Protein AF-A0A6S7HJP9-F1 (afdb_monomer_lite)

Foldseek 3Di:
DDDDPPDDDWDKDWDPDFPDDDPFWTWIKIATPDPVGHDAIKIKIFTDPVNCVVCVVVVHDPVVVLVVVQVVLVVVQVVQVVVVVVCVVVVVPVVPDTDHGFHKDWDADPVPRGIIIMTGDDDDDD

Sequence (126 aa):
MTWSVPPVKAEFVVSKEPFGEGGFRRAYRATSSTDDFKGQEWVVKKYLPTTLACLQETGQSAEDHSKKIVQTHMLAGNFAEQLQSSIATKCLSEFGATFSYNKVYMGRIESSSEYVTIAEFIEGKF

InterPro domains:
  IPR004166 Alpha-type protein kinase, alpha-kinase domain [PF02816] (20-126)
  IPR011009 Protein kinase-like domain superfamily [SSF56112] (3-126)

Organism: Paramuricea clavata (NCBI:txid317549)

Radius of gyration: 16.79 Å; chains: 1; bounding box: 38×32×48 Å

Secondary structure (DSSP, 8-state):
----SSPPP--EEE-SS-SEE-SSEEEEEEEE-STTTTTS-EEEEEE-HHHHHHHHHTT--HHHHHHHHHHHHHHHHHHHHHHHHHHHHHT-GGG-SPP----EEEEE-TTT--EEEEEE---S--

pLDDT: mean 95.11, std 3.42, range [78.25, 98.38]

Structure (mmCIF, N/CA/C/O backbone):
data_AF-A0A6S7HJP9-F1
#
_entry.id   AF-A0A6S7HJP9-F1
#
loop_
_atom_site.group_PDB
_atom_site.id
_atom_site.type_symbol
_atom_site.label_atom_id
_atom_site.label_alt_id
_atom_site.label_comp_id
_atom_site.label_asym_id
_atom_site.label_entity_id
_atom_site.label_seq_id
_atom_site.pdbx_PDB_ins_code
_atom_site.Cartn_x
_atom_site.Cartn_y
_atom_site.Cartn_z
_atom_site.occupancy
_atom_site.B_iso_or_equiv
_atom_site.auth_seq_id
_atom_site.auth_comp_id
_atom_site.auth_asym_id
_atom_site.auth_atom_id
_atom_site.pdbx_PDB_model_num
ATOM 1 N N . MET A 1 1 ? 4.706 -10.592 13.265 1.00 78.25 1 MET A N 1
ATOM 2 C CA . MET A 1 1 ? 4.447 -10.455 11.816 1.00 78.25 1 MET A CA 1
ATOM 3 C C . MET A 1 1 ? 5.355 -11.416 11.079 1.00 78.25 1 MET A C 1
ATOM 5 O O . MET A 1 1 ? 6.529 -11.492 11.420 1.00 78.25 1 MET A O 1
ATOM 9 N N . THR A 1 2 ? 4.814 -12.148 10.115 1.00 87.06 2 THR A N 1
ATOM 10 C CA . THR A 1 2 ? 5.558 -13.056 9.239 1.00 87.06 2 THR A CA 1
ATOM 11 C C . THR A 1 2 ? 5.151 -12.772 7.798 1.00 87.06 2 THR A C 1
ATOM 13 O O . THR A 1 2 ? 3.986 -12.486 7.523 1.00 87.06 2 THR A O 1
ATOM 16 N N . TRP A 1 3 ? 6.117 -12.794 6.883 1.00 91.31 3 TRP A N 1
ATOM 17 C CA . TRP A 1 3 ? 5.853 -12.636 5.453 1.00 91.31 3 TRP A CA 1
ATOM 18 C C . TRP A 1 3 ? 5.278 -13.932 4.874 1.00 91.31 3 TRP A C 1
ATOM 20 O O . TRP A 1 3 ? 5.652 -15.019 5.312 1.00 91.31 3 TRP A O 1
ATOM 30 N N . SER A 1 4 ? 4.389 -13.823 3.883 1.00 87.62 4 SER A N 1
ATOM 31 C CA . SER A 1 4 ? 3.867 -14.982 3.153 1.00 87.62 4 SER A CA 1
ATOM 32 C C . SER A 1 4 ? 4.988 -15.678 2.381 1.00 87.62 4 SER A C 1
ATOM 34 O O . SER A 1 4 ? 5.681 -15.035 1.587 1.00 87.62 4 SER A O 1
ATOM 36 N N . VAL A 1 5 ? 5.144 -16.985 2.586 1.00 87.62 5 VAL A N 1
ATOM 37 C CA . VAL A 1 5 ? 6.094 -17.830 1.853 1.00 87.62 5 VAL A CA 1
ATOM 38 C C . VAL A 1 5 ? 5.366 -19.121 1.453 1.00 87.62 5 VAL A C 1
ATOM 40 O O . VAL A 1 5 ? 4.965 -19.858 2.355 1.00 87.62 5 VAL A O 1
ATOM 43 N N . PRO A 1 6 ? 5.185 -19.418 0.148 1.00 86.50 6 PRO A N 1
ATOM 44 C CA . PRO A 1 6 ? 5.555 -18.615 -1.030 1.00 86.50 6 PRO A CA 1
ATOM 45 C C . PRO A 1 6 ? 4.654 -17.372 -1.235 1.00 86.50 6 PRO A C 1
ATOM 47 O O . PRO A 1 6 ? 3.610 -17.261 -0.590 1.00 86.50 6 PRO A O 1
ATOM 50 N N . PRO A 1 7 ? 5.034 -16.419 -2.115 1.00 88.81 7 PRO A N 1
ATOM 51 C CA . PRO A 1 7 ? 4.153 -15.313 -2.491 1.00 88.81 7 PRO A CA 1
ATOM 52 C C . PRO A 1 7 ? 2.886 -15.819 -3.195 1.00 88.81 7 PRO A C 1
ATOM 54 O O . PRO A 1 7 ? 2.931 -16.774 -3.972 1.00 88.81 7 PRO A O 1
ATOM 57 N N . VAL A 1 8 ? 1.763 -15.143 -2.950 1.00 92.62 8 VAL A N 1
ATOM 58 C CA . VAL A 1 8 ? 0.471 -15.435 -3.586 1.00 92.62 8 VAL A CA 1
ATOM 59 C C . VAL A 1 8 ? 0.361 -14.646 -4.888 1.00 92.62 8 VAL A C 1
ATOM 61 O O . VAL A 1 8 ? 0.603 -13.437 -4.905 1.00 92.62 8 VAL A O 1
ATOM 64 N N . LYS A 1 9 ? 0.000 -15.320 -5.985 1.00 94.50 9 LYS A N 1
ATOM 65 C CA . LYS A 1 9 ? -0.310 -14.645 -7.251 1.00 94.50 9 LYS A CA 1
ATOM 66 C C . LYS A 1 9 ? -1.717 -14.055 -7.189 1.00 94.50 9 LYS A C 1
ATOM 68 O O . LYS A 1 9 ? -2.648 -14.733 -6.768 1.00 94.50 9 LYS A O 1
ATOM 73 N N . ALA A 1 10 ? -1.854 -12.813 -7.638 1.00 95.38 10 ALA A N 1
ATOM 74 C CA . ALA A 1 10 ? -3.131 -12.127 -7.754 1.00 95.38 10 ALA A CA 1
ATOM 75 C C . ALA A 1 10 ? -3.128 -11.227 -8.991 1.00 95.38 10 ALA A C 1
ATOM 77 O O . ALA A 1 10 ? -2.118 -10.601 -9.320 1.00 95.38 10 ALA A O 1
ATOM 78 N N . GLU A 1 11 ? -4.269 -11.163 -9.664 1.00 96.69 11 GLU A N 1
ATOM 79 C CA . GLU A 1 11 ? -4.472 -10.366 -10.867 1.00 96.69 11 GLU A CA 1
ATOM 80 C C . GLU A 1 11 ? -5.200 -9.071 -10.523 1.00 96.69 11 GLU A C 1
ATOM 82 O O . GLU A 1 11 ? -6.249 -9.085 -9.878 1.00 96.69 11 GLU A O 1
ATOM 87 N N . PHE A 1 12 ? -4.656 -7.943 -10.977 1.00 97.25 12 PHE A N 1
ATOM 88 C CA . PHE A 1 12 ? -5.258 -6.627 -10.795 1.00 97.25 12 PHE A CA 1
ATOM 89 C C . PHE A 1 12 ? -5.391 -5.914 -12.134 1.00 97.25 12 PHE A C 1
ATOM 91 O O . PHE A 1 12 ? -4.434 -5.831 -12.906 1.00 97.25 12 PHE A O 1
ATOM 98 N N . VAL A 1 13 ? -6.557 -5.320 -12.367 1.00 97.62 13 VAL A N 1
ATOM 99 C CA . VAL A 1 13 ? -6.765 -4.345 -13.436 1.00 97.62 13 VAL A CA 1
ATOM 100 C C . VAL A 1 13 ? -6.510 -2.968 -12.841 1.00 97.62 13 VAL A C 1
ATOM 102 O O . VAL A 1 13 ? -7.306 -2.469 -12.049 1.00 97.62 13 VAL A O 1
ATOM 105 N N . VAL A 1 14 ? -5.373 -2.368 -13.190 1.00 97.69 14 VAL A N 1
ATOM 106 C CA . VAL A 1 14 ? -4.931 -1.072 -12.655 1.00 97.69 14 VAL A CA 1
ATOM 107 C C . VAL A 1 14 ? -5.261 0.040 -13.648 1.00 97.69 14 VAL A C 1
ATOM 109 O O . VAL A 1 14 ? -4.993 -0.089 -14.843 1.00 97.69 14 VAL A O 1
ATOM 112 N N . SER A 1 15 ? -5.824 1.144 -13.155 1.00 97.75 15 SER A N 1
ATOM 113 C CA . SER A 1 15 ? -6.072 2.354 -13.945 1.00 97.75 15 SER A CA 1
ATOM 114 C C . SER A 1 15 ? -4.783 2.866 -14.591 1.00 97.75 15 SER A C 1
ATOM 116 O O . SER A 1 15 ? -3.710 2.815 -13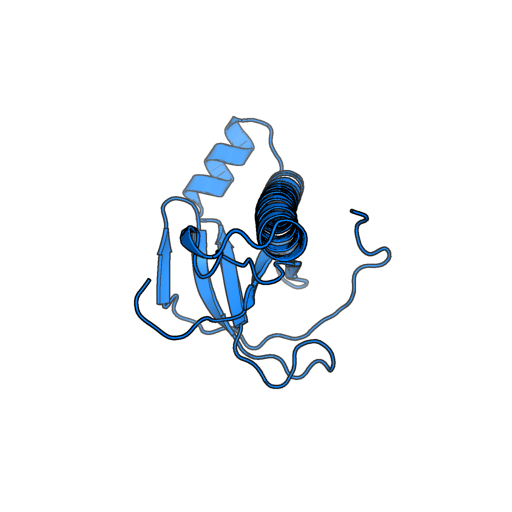.988 1.00 97.75 15 SER A O 1
ATOM 118 N N . LYS A 1 16 ? -4.899 3.405 -15.810 1.00 96.19 16 LYS A N 1
ATOM 119 C CA . LYS A 1 16 ? -3.772 4.021 -16.525 1.00 96.19 16 LYS A CA 1
ATOM 120 C C . LYS A 1 16 ? -3.309 5.304 -15.842 1.00 96.19 16 LYS A C 1
ATOM 122 O O . LYS A 1 16 ? -2.114 5.489 -15.638 1.00 96.19 16 LYS A O 1
ATOM 127 N N . GLU A 1 17 ? -4.264 6.146 -15.459 1.00 97.56 17 GLU A N 1
ATOM 128 C CA . GLU A 1 17 ? -3.979 7.424 -14.817 1.00 97.56 17 GLU A CA 1
ATOM 129 C C . GLU A 1 17 ? -3.989 7.283 -13.289 1.00 97.56 17 GLU A C 1
ATOM 131 O O . GLU A 1 17 ? -4.872 6.600 -12.740 1.00 97.56 17 GLU A O 1
ATOM 136 N N . PRO A 1 18 ? -3.029 7.914 -12.588 1.00 97.56 18 PRO A N 1
ATOM 137 C CA . PRO A 1 18 ? -3.065 8.013 -11.141 1.00 97.56 18 PRO A CA 1
ATOM 138 C C . PRO A 1 18 ? -4.176 8.976 -10.715 1.00 97.56 18 PRO A C 1
ATOM 140 O O . PRO A 1 18 ? -4.417 9.994 -11.358 1.00 97.56 18 PRO A O 1
ATOM 143 N N . PHE A 1 19 ? -4.826 8.689 -9.590 1.00 96.50 19 PHE A N 1
ATOM 144 C CA . PHE A 1 19 ? -5.802 9.612 -8.993 1.00 96.50 19 PHE A CA 1
ATOM 145 C C . PHE A 1 19 ? -5.182 10.491 -7.899 1.00 96.50 19 PHE A C 1
ATOM 147 O O . PHE A 1 19 ? -5.833 11.395 -7.384 1.00 96.50 19 PHE A O 1
ATOM 154 N N . GLY A 1 20 ? -3.930 10.221 -7.526 1.00 96.00 20 GLY A N 1
ATOM 155 C CA . GLY A 1 20 ? -3.196 11.004 -6.546 1.00 96.00 20 GLY A CA 1
ATOM 156 C C . GLY A 1 20 ? -1.696 10.747 -6.612 1.00 96.00 20 GLY A C 1
ATOM 157 O O . GLY A 1 20 ? -1.238 9.671 -7.004 1.00 96.00 20 GLY A O 1
ATOM 158 N N . GLU A 1 21 ? -0.925 11.741 -6.193 1.00 97.06 21 GLU A N 1
ATOM 159 C CA . GLU A 1 21 ? 0.527 11.684 -6.085 1.00 97.06 21 GLU A CA 1
ATOM 160 C C . GLU A 1 21 ? 0.933 12.286 -4.738 1.00 97.06 21 GLU A C 1
ATOM 162 O O . GLU A 1 21 ? 0.506 13.380 -4.381 1.00 97.06 21 GLU A O 1
ATOM 167 N N . GLY A 1 22 ? 1.718 11.539 -3.965 1.00 95.25 22 GLY A N 1
ATOM 168 C CA . GLY A 1 22 ? 2.395 12.056 -2.779 1.00 95.25 22 GLY A CA 1
ATOM 169 C C . GLY A 1 22 ? 3.885 12.242 -3.053 1.00 95.25 22 GLY A C 1
ATOM 170 O O . GLY A 1 22 ? 4.370 11.897 -4.125 1.00 95.25 22 GLY A O 1
ATOM 171 N N . GLY A 1 23 ? 4.646 12.683 -2.048 1.00 96.25 23 GLY A N 1
ATOM 172 C CA . GLY A 1 23 ? 6.074 12.995 -2.221 1.00 96.25 23 GLY A CA 1
ATOM 173 C C . GLY A 1 23 ? 6.964 11.836 -2.701 1.00 96.25 23 GLY A C 1
ATOM 174 O O . GLY A 1 23 ? 8.038 12.085 -3.234 1.00 96.25 23 GLY A O 1
ATOM 175 N N . PHE A 1 24 ? 6.525 10.581 -2.543 1.00 96.56 24 PHE A N 1
ATOM 176 C CA . PHE A 1 24 ? 7.322 9.397 -2.896 1.00 96.56 24 PHE A CA 1
ATOM 177 C C . PHE A 1 24 ? 6.670 8.462 -3.921 1.00 96.56 24 PHE A C 1
ATOM 179 O O . PHE A 1 24 ? 7.333 7.603 -4.507 1.00 96.56 24 PHE A O 1
ATOM 186 N N . ARG A 1 25 ? 5.342 8.525 -4.069 1.00 97.69 25 ARG A N 1
ATOM 187 C CA . ARG A 1 25 ? 4.565 7.492 -4.766 1.00 97.69 25 ARG A CA 1
ATOM 188 C C . ARG A 1 25 ? 3.317 8.064 -5.423 1.00 97.69 25 ARG A C 1
ATOM 190 O O . ARG A 1 25 ? 2.669 8.945 -4.862 1.00 97.69 25 ARG A O 1
ATOM 197 N N . ARG A 1 26 ? 2.935 7.469 -6.551 1.00 98.38 26 ARG A N 1
ATOM 198 C CA . ARG A 1 26 ? 1.631 7.658 -7.204 1.00 98.38 26 ARG A CA 1
ATOM 199 C C . ARG A 1 26 ? 0.657 6.581 -6.768 1.00 98.38 26 ARG A C 1
ATOM 201 O O . ARG A 1 26 ? 1.055 5.429 -6.607 1.00 98.38 26 ARG A O 1
ATOM 208 N N . ALA A 1 27 ? -0.604 6.952 -6.607 1.00 98.25 27 ALA A N 1
ATOM 209 C CA . ALA A 1 27 ? -1.706 6.067 -6.271 1.00 98.25 27 ALA A CA 1
ATOM 210 C C . ALA A 1 27 ? -2.610 5.862 -7.493 1.00 98.25 27 ALA A C 1
ATOM 212 O O . ALA A 1 27 ? -3.079 6.824 -8.102 1.00 98.25 27 ALA A O 1
ATOM 213 N N . TYR A 1 28 ? -2.868 4.601 -7.826 1.00 98.38 28 TYR A N 1
ATOM 214 C CA . TYR A 1 28 ? -3.717 4.191 -8.940 1.00 98.38 28 TYR A CA 1
ATOM 215 C C . TYR A 1 28 ? -4.884 3.377 -8.403 1.00 98.38 28 TYR A C 1
ATOM 217 O O . TYR A 1 28 ? -4.679 2.509 -7.554 1.00 98.38 28 TYR A O 1
ATOM 225 N N . ARG A 1 29 ? -6.094 3.635 -8.906 1.00 97.94 29 ARG A N 1
ATOM 226 C CA . ARG A 1 29 ? -7.239 2.760 -8.639 1.00 97.94 29 ARG A CA 1
ATOM 227 C C . ARG A 1 29 ? -7.025 1.413 -9.316 1.00 97.94 29 ARG A C 1
ATOM 229 O O . ARG A 1 29 ? -6.427 1.352 -10.393 1.00 97.94 29 ARG A O 1
ATOM 236 N N . ALA A 1 30 ? -7.525 0.355 -8.702 1.00 98.25 30 ALA A N 1
ATOM 237 C CA . ALA A 1 30 ? -7.485 -0.982 -9.256 1.00 98.25 30 ALA A CA 1
ATOM 238 C C . ALA A 1 30 ? -8.677 -1.820 -8.793 1.00 98.25 30 ALA A C 1
ATOM 240 O O . ALA A 1 30 ? -9.244 -1.585 -7.730 1.00 98.25 30 ALA A O 1
ATOM 241 N N . THR A 1 31 ? -9.011 -2.840 -9.571 1.00 98.06 31 THR A N 1
ATOM 242 C CA . THR A 1 31 ? -9.931 -3.913 -9.177 1.00 98.06 31 THR A CA 1
ATOM 243 C C . THR A 1 31 ? -9.246 -5.262 -9.366 1.00 98.06 31 THR A C 1
ATOM 245 O O . THR A 1 31 ? -8.236 -5.360 -10.066 1.00 98.06 31 THR A O 1
ATOM 248 N N . SER A 1 32 ? -9.767 -6.307 -8.727 1.00 97.56 32 SER A N 1
ATOM 249 C CA . SER A 1 32 ? -9.256 -7.670 -8.871 1.00 97.56 32 SER A CA 1
ATOM 250 C C . SER A 1 32 ? -10.398 -8.664 -9.051 1.00 97.56 32 SER A C 1
ATOM 252 O O . SER A 1 32 ? -11.488 -8.489 -8.507 1.00 97.56 32 SER A O 1
ATOM 254 N N . SER A 1 33 ? -10.131 -9.711 -9.825 1.00 95.00 33 SER A N 1
ATOM 255 C CA . SER A 1 33 ? -10.969 -10.905 -9.962 1.00 95.00 33 SER A CA 1
ATOM 256 C C . SER A 1 33 ? -10.466 -12.080 -9.113 1.00 95.00 33 SER A C 1
ATOM 258 O O . SER A 1 33 ? -11.132 -13.109 -9.055 1.00 95.00 33 SER A O 1
ATOM 260 N N . THR A 1 34 ? -9.304 -11.951 -8.460 1.00 95.88 34 THR A N 1
ATOM 261 C CA . THR A 1 34 ? -8.721 -13.000 -7.605 1.00 95.88 34 THR A CA 1
ATOM 262 C C . THR A 1 34 ? -9.538 -13.152 -6.324 1.00 95.88 34 THR A C 1
ATOM 264 O O . THR A 1 34 ? -9.920 -12.148 -5.735 1.00 95.88 34 THR A O 1
ATOM 267 N N . ASP A 1 35 ? -9.793 -14.383 -5.869 1.00 93.69 35 ASP A N 1
ATOM 268 C CA . ASP A 1 35 ? -10.768 -14.667 -4.802 1.00 93.69 35 ASP A CA 1
ATOM 269 C C . ASP A 1 35 ? -10.576 -13.868 -3.504 1.00 93.69 35 ASP A C 1
ATOM 271 O O . ASP A 1 35 ? -11.557 -13.347 -2.980 1.00 93.69 35 ASP A O 1
ATOM 275 N N . ASP A 1 36 ? -9.340 -13.704 -3.030 1.00 90.69 36 ASP A N 1
ATOM 276 C CA . ASP A 1 36 ? -9.043 -12.944 -1.803 1.00 90.69 36 ASP A CA 1
ATOM 277 C C . ASP A 1 36 ? -9.079 -11.418 -1.996 1.00 90.69 36 ASP A C 1
ATOM 279 O O . ASP A 1 36 ? -9.030 -10.661 -1.027 1.00 90.69 36 ASP A O 1
ATOM 283 N N . PHE A 1 37 ? -9.138 -10.956 -3.247 1.00 94.06 37 PHE A N 1
ATOM 284 C CA . PHE A 1 37 ? -9.070 -9.541 -3.614 1.00 94.06 37 PHE A CA 1
ATOM 285 C C . PHE A 1 37 ? -10.306 -9.053 -4.391 1.00 94.06 37 PHE A C 1
ATOM 287 O O . PHE A 1 37 ? -10.397 -7.874 -4.736 1.00 94.06 37 PHE A O 1
ATOM 294 N N . LYS A 1 38 ? -11.274 -9.923 -4.687 1.00 94.62 38 LYS A N 1
ATOM 295 C CA . LYS A 1 38 ? -12.487 -9.558 -5.430 1.00 94.62 38 LYS A CA 1
ATOM 296 C C . LYS A 1 38 ? -13.494 -8.818 -4.549 1.00 94.62 38 LYS A C 1
ATOM 298 O O . LYS A 1 38 ? -13.512 -8.969 -3.333 1.00 94.62 38 LYS A O 1
ATOM 303 N N . GLY A 1 39 ? -14.387 -8.061 -5.184 1.00 92.94 39 GLY A N 1
ATOM 304 C CA . GLY A 1 39 ? -15.530 -7.426 -4.513 1.00 92.94 39 GLY A CA 1
ATOM 305 C C . GLY A 1 39 ? -15.252 -6.065 -3.871 1.00 92.94 39 GLY A C 1
ATOM 306 O O . GLY A 1 39 ? -16.182 -5.465 -3.343 1.00 92.94 39 GLY A O 1
ATOM 307 N N . GLN A 1 40 ? -14.023 -5.549 -3.960 1.00 95.06 40 GLN A N 1
ATOM 308 C CA . GLN A 1 40 ? -13.680 -4.201 -3.506 1.00 95.06 40 GLN A CA 1
ATOM 309 C C . GLN A 1 40 ? -12.715 -3.488 -4.458 1.00 95.06 40 GLN A C 1
ATOM 311 O O . GLN A 1 40 ? -12.016 -4.121 -5.256 1.00 95.06 40 GLN A O 1
ATOM 316 N N . GLU A 1 41 ? -12.692 -2.156 -4.382 1.00 97.06 41 GLU A N 1
ATOM 317 C CA . GLU A 1 41 ? -11.690 -1.336 -5.058 1.00 97.06 41 GLU A CA 1
ATOM 318 C C . GLU A 1 41 ? -10.389 -1.283 -4.249 1.00 97.06 41 GLU A C 1
ATOM 320 O O . GLU A 1 41 ? -10.367 -1.278 -3.017 1.00 97.06 41 GLU A O 1
ATOM 325 N N . TRP A 1 42 ? -9.283 -1.196 -4.973 1.00 98.19 42 TRP A N 1
ATOM 326 C CA . TRP A 1 42 ? -7.935 -1.194 -4.435 1.00 98.19 42 TRP A CA 1
ATOM 327 C C . TRP A 1 42 ? -7.160 0.027 -4.906 1.00 98.19 42 TRP A C 1
ATOM 329 O O . TRP A 1 42 ? -7.460 0.656 -5.921 1.00 98.19 42 TRP A O 1
ATOM 339 N N . VAL A 1 43 ? -6.098 0.324 -4.175 1.00 98.12 43 VAL A N 1
ATOM 340 C CA . VAL A 1 43 ? -5.093 1.317 -4.508 1.00 98.12 43 VAL A CA 1
ATOM 341 C C . VAL A 1 43 ? -3.758 0.618 -4.667 1.00 98.12 43 VAL A C 1
ATOM 343 O O . VAL A 1 43 ? -3.187 0.111 -3.701 1.00 98.12 43 VAL A O 1
ATOM 346 N N . VAL A 1 44 ? -3.222 0.655 -5.881 1.00 98.25 44 VAL A N 1
ATOM 347 C CA . VAL A 1 44 ? -1.843 0.252 -6.159 1.00 98.25 44 VAL A CA 1
ATOM 348 C C . VAL A 1 44 ? -0.973 1.499 -6.091 1.00 98.25 44 VAL A C 1
ATOM 350 O O . VAL A 1 44 ? -1.175 2.447 -6.850 1.00 98.25 44 VAL A O 1
ATOM 353 N N . LYS A 1 45 ? -0.005 1.520 -5.172 1.00 98.31 45 LYS A N 1
ATOM 354 C CA . LYS A 1 45 ? 0.952 2.625 -5.038 1.00 98.31 45 LYS A CA 1
ATOM 355 C C . LYS A 1 45 ? 2.290 2.244 -5.655 1.00 98.31 45 LYS A C 1
ATOM 357 O O . LYS A 1 45 ? 2.917 1.280 -5.212 1.00 98.31 45 LYS A O 1
ATOM 362 N N . LYS A 1 46 ? 2.726 3.038 -6.631 1.00 98.31 46 LYS A N 1
ATOM 363 C CA . LYS A 1 46 ? 3.989 2.876 -7.365 1.00 98.31 46 LYS A CA 1
ATOM 364 C C . LYS A 1 46 ? 4.978 3.968 -6.985 1.00 98.31 46 LYS A C 1
ATOM 366 O O . LYS A 1 46 ? 4.558 5.097 -6.730 1.00 98.31 46 LYS A O 1
ATOM 371 N N . TYR A 1 47 ? 6.268 3.649 -6.945 1.00 98.12 47 TYR A N 1
ATOM 372 C CA . TYR A 1 47 ? 7.309 4.637 -6.656 1.00 98.12 47 TYR A CA 1
ATOM 373 C C . TYR A 1 47 ? 7.448 5.671 -7.766 1.00 98.12 47 TYR A C 1
ATOM 375 O O . TYR A 1 47 ? 7.295 5.370 -8.948 1.00 98.12 47 TYR A O 1
ATOM 383 N N . LEU A 1 48 ? 7.760 6.904 -7.371 1.00 98.06 48 LEU A N 1
ATOM 384 C CA . LEU A 1 48 ? 8.223 7.911 -8.315 1.00 98.06 48 LEU A CA 1
ATOM 385 C C . LEU A 1 48 ? 9.645 7.564 -8.786 1.00 98.06 48 LEU A C 1
ATOM 387 O O . LEU A 1 48 ? 10.445 7.081 -7.977 1.00 98.06 48 LEU A O 1
ATOM 391 N N . PRO A 1 49 ? 10.010 7.869 -10.046 1.00 97.31 49 PRO A N 1
ATOM 392 C CA . PRO A 1 49 ? 11.375 7.663 -10.536 1.00 97.31 49 PRO A CA 1
ATOM 393 C C . PRO A 1 49 ? 12.435 8.347 -9.662 1.00 97.31 49 PRO A C 1
ATOM 395 O O . PRO A 1 49 ? 13.472 7.760 -9.369 1.00 97.31 49 PRO A O 1
ATOM 398 N N . THR A 1 50 ? 12.138 9.551 -9.167 1.00 97.44 50 THR A N 1
ATOM 399 C CA . THR A 1 50 ? 13.002 10.302 -8.242 1.00 97.44 50 THR A CA 1
ATOM 400 C C . THR A 1 50 ? 13.206 9.579 -6.912 1.00 97.44 50 THR A C 1
ATOM 402 O O . THR A 1 50 ? 14.298 9.599 -6.356 1.00 97.44 50 THR A O 1
ATOM 405 N N . THR A 1 51 ? 12.177 8.891 -6.409 1.00 97.25 51 THR A N 1
ATOM 406 C CA . THR A 1 51 ? 12.290 8.087 -5.187 1.00 97.25 51 THR A CA 1
ATOM 407 C C . THR A 1 51 ? 13.156 6.859 -5.418 1.00 97.25 51 THR A C 1
ATOM 409 O O . THR A 1 51 ? 13.992 6.553 -4.578 1.00 97.25 51 THR A O 1
ATOM 412 N N . LEU A 1 52 ? 13.008 6.180 -6.559 1.00 97.50 52 LEU A N 1
ATOM 413 C CA . LEU A 1 52 ? 13.861 5.039 -6.900 1.00 97.50 52 LEU A CA 1
ATOM 414 C C . LEU A 1 52 ? 15.336 5.447 -7.015 1.00 97.50 52 LEU A C 1
ATOM 416 O O . LEU A 1 52 ? 16.192 4.746 -6.478 1.00 97.50 52 LEU A O 1
ATOM 420 N N . ALA A 1 53 ? 15.624 6.598 -7.630 1.00 97.38 53 ALA A N 1
ATOM 421 C CA . ALA A 1 53 ? 16.976 7.153 -7.681 1.00 97.38 53 ALA A CA 1
ATOM 422 C C . ALA A 1 53 ? 17.533 7.428 -6.271 1.00 97.38 53 ALA A C 1
ATOM 424 O O . ALA A 1 53 ? 18.626 6.980 -5.940 1.00 97.38 53 ALA A O 1
ATOM 425 N N . CYS A 1 54 ? 16.742 8.063 -5.401 1.00 97.44 54 CYS A N 1
ATOM 426 C CA . CYS A 1 54 ? 17.134 8.330 -4.014 1.00 97.44 54 CYS A CA 1
ATOM 427 C C . CYS A 1 54 ? 17.398 7.042 -3.204 1.00 97.44 54 CYS A C 1
ATOM 429 O O . CYS A 1 54 ? 18.350 6.964 -2.422 1.00 97.44 54 CYS A O 1
ATOM 431 N N . LEU A 1 55 ? 16.585 5.997 -3.393 1.00 96.81 55 LEU A N 1
ATOM 432 C CA . LEU A 1 55 ? 16.820 4.698 -2.755 1.00 96.81 55 LEU A CA 1
ATOM 433 C C . LEU A 1 55 ? 18.156 4.100 -3.201 1.00 96.81 55 LEU A C 1
ATOM 435 O O . LEU A 1 55 ? 18.931 3.647 -2.360 1.00 96.81 55 LEU A O 1
ATOM 439 N N . GLN A 1 56 ? 18.453 4.169 -4.499 1.00 95.94 56 GLN A N 1
ATOM 440 C CA . GLN A 1 56 ? 19.722 3.700 -5.042 1.00 95.94 56 GLN A CA 1
ATOM 441 C C . GLN A 1 56 ? 20.915 4.483 -4.471 1.00 95.94 56 GLN A C 1
ATOM 443 O O . GLN A 1 56 ? 21.889 3.867 -4.041 1.00 95.94 56 GLN A O 1
ATOM 448 N N . GLU A 1 57 ? 20.831 5.814 -4.401 1.00 97.06 57 GLU A N 1
ATOM 449 C CA . GLU A 1 57 ? 21.871 6.678 -3.815 1.00 97.06 57 GLU A CA 1
ATOM 450 C C . GLU A 1 57 ? 22.127 6.376 -2.332 1.00 97.06 57 GLU A C 1
ATOM 452 O O . GLU A 1 57 ? 23.260 6.450 -1.862 1.00 97.06 57 GLU A O 1
ATOM 457 N N . THR A 1 58 ? 21.083 5.992 -1.595 1.00 95.94 58 THR A N 1
ATOM 458 C CA . THR A 1 58 ? 21.174 5.639 -0.169 1.00 95.94 58 THR A CA 1
ATOM 459 C C . THR A 1 58 ? 21.475 4.158 0.081 1.00 95.94 58 THR A C 1
ATOM 461 O O . THR A 1 58 ? 21.456 3.714 1.229 1.00 95.94 58 THR A O 1
ATOM 464 N N . GLY A 1 59 ? 21.760 3.378 -0.969 1.00 95.19 59 GLY A N 1
ATOM 465 C CA . GLY A 1 59 ? 22.104 1.957 -0.860 1.00 95.19 59 GLY A CA 1
ATOM 466 C C . GLY A 1 59 ? 20.941 1.055 -0.431 1.00 95.19 59 GL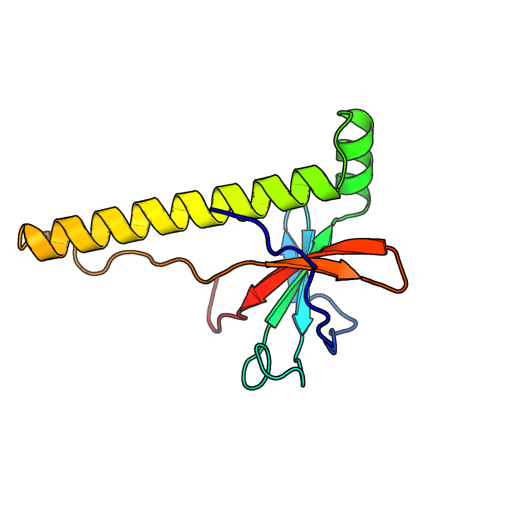Y A C 1
ATOM 467 O O . GLY A 1 59 ? 21.171 -0.032 0.095 1.00 95.19 59 GLY A O 1
ATOM 468 N N . GLN A 1 60 ? 19.695 1.489 -0.624 1.00 95.62 60 GLN A N 1
ATOM 469 C CA . GLN A 1 60 ? 18.495 0.723 -0.289 1.00 95.62 60 GLN A CA 1
ATOM 470 C C . GLN A 1 60 ? 17.834 0.139 -1.539 1.00 95.62 60 GLN A C 1
ATOM 472 O O . GLN A 1 60 ? 17.730 0.788 -2.578 1.00 95.62 60 GLN A O 1
ATOM 477 N N . SER A 1 61 ? 17.319 -1.087 -1.425 1.00 96.56 61 SER A N 1
ATOM 478 C CA . SER A 1 61 ? 16.511 -1.697 -2.481 1.00 96.56 61 SER A CA 1
ATOM 479 C C . SER A 1 61 ? 15.041 -1.267 -2.372 1.00 96.56 61 SER A C 1
ATOM 481 O O . SER A 1 61 ? 14.516 -1.029 -1.279 1.00 96.56 61 SER A O 1
ATOM 483 N N . ALA A 1 62 ? 14.336 -1.209 -3.507 1.00 96.62 62 ALA A N 1
ATOM 484 C CA . ALA A 1 62 ? 12.892 -0.958 -3.522 1.00 96.62 62 ALA A CA 1
ATOM 485 C C . ALA A 1 62 ? 12.102 -2.055 -2.783 1.00 96.62 62 ALA A C 1
ATOM 487 O O . ALA A 1 62 ? 11.054 -1.770 -2.198 1.00 96.62 62 ALA A O 1
ATOM 488 N N . GLU A 1 63 ? 12.608 -3.291 -2.772 1.00 96.31 63 GLU A N 1
ATOM 489 C CA . GLU A 1 63 ? 12.030 -4.400 -2.013 1.00 96.31 63 GLU A CA 1
ATOM 490 C C . GLU A 1 63 ? 12.097 -4.139 -0.509 1.00 96.31 63 GLU A C 1
ATOM 492 O O . GLU A 1 63 ? 11.065 -4.126 0.161 1.00 96.31 63 GLU A O 1
ATOM 497 N N . ASP A 1 64 ? 13.295 -3.893 0.024 1.00 95.56 64 ASP A N 1
ATOM 498 C CA . ASP A 1 64 ? 13.495 -3.689 1.460 1.00 95.56 64 ASP A CA 1
ATOM 499 C C . ASP A 1 64 ? 12.754 -2.450 1.943 1.00 95.56 64 ASP A C 1
ATOM 501 O O . ASP A 1 64 ? 12.144 -2.457 3.014 1.00 95.56 64 ASP A O 1
ATOM 505 N N . HIS A 1 65 ? 12.740 -1.397 1.127 1.00 96.69 65 HIS A N 1
ATOM 506 C CA . HIS A 1 65 ? 11.968 -0.205 1.430 1.00 96.69 65 HIS A CA 1
ATOM 507 C C . HIS A 1 65 ? 10.458 -0.497 1.463 1.00 96.69 65 HIS A C 1
ATOM 509 O O . HIS A 1 65 ? 9.763 -0.074 2.387 1.00 96.69 65 HIS A O 1
ATOM 515 N N . SER A 1 66 ? 9.938 -1.287 0.519 1.00 96.88 66 SER A N 1
ATOM 516 C CA . SER A 1 66 ? 8.524 -1.694 0.517 1.00 96.88 66 SER A CA 1
ATOM 517 C C . SER A 1 66 ? 8.172 -2.574 1.717 1.00 96.88 66 SER A C 1
ATOM 519 O O . SER A 1 66 ? 7.120 -2.373 2.327 1.00 96.88 66 SER A O 1
ATOM 521 N N . LYS A 1 67 ? 9.072 -3.485 2.118 1.00 96.12 67 LYS A N 1
ATOM 522 C CA . LYS A 1 67 ? 8.928 -4.276 3.348 1.00 96.12 67 LYS A CA 1
ATOM 523 C C . LYS A 1 67 ? 8.817 -3.376 4.575 1.00 96.12 67 LYS A C 1
ATOM 525 O O . LYS A 1 67 ? 7.883 -3.548 5.357 1.00 96.12 67 LYS A O 1
ATOM 530 N N . LYS A 1 68 ? 9.708 -2.386 4.706 1.00 96.00 68 LYS A N 1
ATOM 531 C CA . LYS A 1 68 ? 9.683 -1.409 5.807 1.00 96.00 68 LYS A CA 1
ATOM 532 C C . LYS A 1 68 ? 8.371 -0.627 5.844 1.00 96.00 68 LYS A C 1
ATOM 534 O O . LYS A 1 68 ? 7.776 -0.520 6.908 1.00 96.00 68 LYS A O 1
ATOM 539 N N . ILE A 1 69 ? 7.876 -0.146 4.700 1.00 95.88 69 ILE A N 1
ATOM 540 C CA . ILE A 1 69 ? 6.592 0.578 4.632 1.00 95.88 69 ILE A CA 1
ATOM 541 C C . ILE A 1 69 ? 5.446 -0.272 5.195 1.00 95.88 69 ILE A C 1
ATOM 543 O O . ILE A 1 69 ? 4.672 0.211 6.020 1.00 95.88 69 ILE A O 1
ATOM 547 N N . VAL A 1 70 ? 5.332 -1.534 4.769 1.00 97.25 70 VAL A N 1
ATOM 548 C CA . VAL A 1 70 ? 4.280 -2.440 5.261 1.00 97.25 70 VAL A CA 1
ATOM 549 C C . VAL A 1 70 ? 4.464 -2.732 6.752 1.00 97.25 70 VAL A C 1
ATOM 551 O O . VAL A 1 70 ? 3.493 -2.697 7.503 1.00 97.25 70 VAL A O 1
ATOM 554 N N . GLN A 1 71 ? 5.700 -2.958 7.209 1.00 97.06 71 GLN A N 1
ATOM 555 C CA . GLN A 1 71 ? 6.009 -3.163 8.628 1.00 97.06 71 GLN A CA 1
ATOM 556 C C . GLN A 1 71 ? 5.598 -1.964 9.488 1.00 97.06 71 GLN A C 1
ATOM 558 O O . GLN A 1 71 ? 4.951 -2.152 10.517 1.00 97.06 71 GLN A O 1
ATOM 563 N N . THR A 1 72 ? 5.917 -0.740 9.060 1.00 97.25 72 THR A N 1
ATOM 564 C CA . THR A 1 72 ? 5.517 0.490 9.757 1.00 97.25 72 THR A CA 1
ATOM 565 C C . THR A 1 72 ? 3.999 0.639 9.799 1.00 97.25 72 THR A C 1
ATOM 567 O O . THR A 1 72 ? 3.454 0.970 10.850 1.00 97.25 72 THR A O 1
ATOM 570 N N . HIS A 1 73 ? 3.304 0.346 8.696 1.00 97.31 73 HIS A N 1
ATOM 571 C CA . HIS A 1 73 ? 1.840 0.391 8.649 1.00 97.31 73 HIS A CA 1
ATOM 572 C C . HIS A 1 73 ? 1.205 -0.606 9.626 1.00 97.31 73 HIS A C 1
ATOM 574 O O . HIS A 1 73 ? 0.295 -0.254 10.372 1.00 97.31 73 HIS A O 1
ATOM 580 N N . MET A 1 74 ? 1.724 -1.835 9.682 1.00 95.19 74 MET A N 1
ATOM 581 C CA . MET A 1 74 ? 1.252 -2.853 10.625 1.00 95.19 74 MET A CA 1
ATOM 582 C C . MET A 1 74 ? 1.546 -2.490 12.083 1.00 95.19 74 MET A C 1
ATOM 584 O O . MET A 1 74 ? 0.716 -2.750 12.949 1.00 95.19 74 MET A O 1
ATOM 588 N N . LEU A 1 75 ? 2.700 -1.878 12.366 1.00 96.50 75 LEU A N 1
ATOM 589 C CA . LEU A 1 75 ? 3.030 -1.396 13.708 1.00 96.50 75 LEU A CA 1
ATOM 590 C C . LEU A 1 75 ? 2.061 -0.292 14.159 1.00 96.50 75 LEU A C 1
ATOM 592 O O . LEU A 1 75 ? 1.556 -0.344 15.278 1.00 96.50 75 LEU A O 1
ATOM 596 N N . ALA A 1 76 ? 1.762 0.670 13.280 1.00 96.94 76 ALA A N 1
ATOM 597 C CA . ALA A 1 76 ? 0.785 1.722 13.557 1.00 96.94 76 ALA A CA 1
ATOM 598 C C . ALA A 1 76 ? -0.619 1.147 13.808 1.00 96.94 76 ALA A C 1
ATOM 600 O O . ALA A 1 76 ? -1.271 1.527 14.782 1.00 96.94 76 ALA A O 1
ATOM 601 N N . GLY A 1 77 ? -1.046 0.180 12.988 1.00 96.38 77 GLY A N 1
ATOM 602 C CA . GLY A 1 77 ? -2.295 -0.554 13.197 1.00 96.38 77 GLY A CA 1
ATOM 603 C C . GLY A 1 77 ? -2.339 -1.256 14.553 1.00 96.38 77 GLY A C 1
ATOM 604 O O . GLY A 1 77 ? -3.306 -1.105 15.292 1.00 96.38 77 GLY A O 1
ATOM 605 N N . ASN A 1 78 ? -1.253 -1.928 14.939 1.00 96.12 78 ASN A N 1
ATOM 606 C CA . ASN A 1 78 ? -1.177 -2.606 16.227 1.00 96.12 78 ASN A CA 1
ATOM 607 C C . ASN A 1 78 ? -1.278 -1.638 17.420 1.00 96.12 78 ASN A C 1
ATOM 609 O O . ASN A 1 78 ? -1.949 -1.953 18.399 1.00 96.12 78 ASN A O 1
ATOM 613 N N . PHE A 1 79 ? -0.669 -0.450 17.349 1.00 96.81 79 PHE A N 1
ATOM 614 C CA . P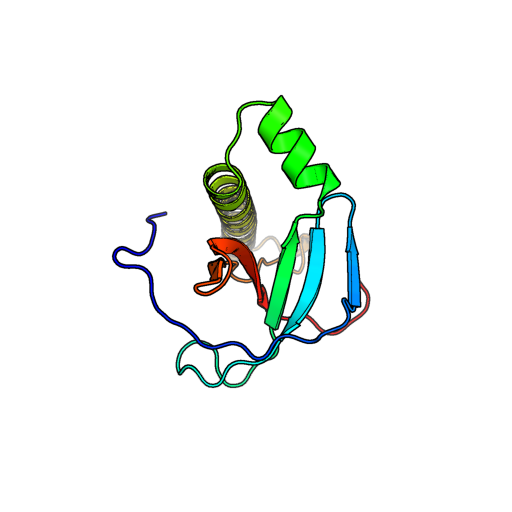HE A 1 79 ? -0.850 0.564 18.393 1.00 96.81 79 PHE A CA 1
ATOM 615 C C . PHE A 1 79 ? -2.293 1.068 18.476 1.00 96.81 79 PHE A C 1
ATOM 617 O O . PHE A 1 79 ? -2.813 1.242 19.579 1.00 96.81 79 PHE A O 1
ATOM 624 N N . ALA A 1 80 ? -2.954 1.264 17.334 1.00 96.62 80 ALA A N 1
ATOM 625 C CA . ALA A 1 80 ? -4.354 1.676 17.298 1.00 96.62 80 ALA A CA 1
ATOM 626 C C . ALA A 1 80 ? -5.282 0.615 17.922 1.00 96.62 80 ALA A C 1
ATOM 628 O O . ALA A 1 80 ? -6.122 0.948 18.758 1.00 96.62 80 ALA A O 1
ATOM 629 N N . GLU A 1 81 ? -5.069 -0.665 17.604 1.00 96.12 81 GLU A N 1
ATOM 630 C CA . GLU A 1 81 ? -5.805 -1.797 18.187 1.00 96.12 81 GLU A CA 1
ATOM 631 C C . GLU A 1 81 ? -5.582 -1.924 19.703 1.00 96.12 81 GLU A C 1
ATOM 633 O O . GLU A 1 81 ? -6.527 -2.157 20.463 1.00 96.12 81 GLU A O 1
ATOM 638 N N . GLN A 1 82 ? -4.342 -1.744 20.173 1.00 96.12 82 GLN A N 1
ATOM 639 C CA . GLN A 1 82 ? -4.025 -1.762 21.605 1.00 96.12 82 GLN A CA 1
ATOM 640 C C . GLN A 1 82 ? -4.705 -0.613 22.358 1.00 96.12 82 GLN A C 1
ATOM 642 O O . GLN A 1 82 ? -5.207 -0.814 23.470 1.00 96.12 82 GLN A O 1
ATOM 647 N N . LEU A 1 83 ? -4.751 0.583 21.760 1.00 95.56 83 LEU A N 1
ATOM 648 C CA . LEU A 1 83 ? -5.462 1.727 22.326 1.00 95.56 83 LEU A CA 1
ATOM 649 C C . LEU A 1 83 ? -6.967 1.448 22.406 1.00 95.56 83 LEU A C 1
ATOM 651 O O . LEU A 1 83 ? -7.556 1.615 23.474 1.00 95.56 83 LEU A O 1
ATOM 655 N N . GLN A 1 84 ? -7.569 0.959 21.318 1.00 95.56 84 GLN A N 1
ATOM 656 C CA . GLN A 1 84 ? -8.984 0.582 21.277 1.00 95.56 84 GLN A CA 1
ATOM 657 C C . GLN A 1 84 ? -9.322 -0.448 22.363 1.00 95.56 84 GLN A C 1
ATOM 659 O O . GLN A 1 84 ? -10.270 -0.270 23.129 1.00 95.56 84 GLN A O 1
ATOM 664 N N . SER A 1 85 ? -8.499 -1.491 22.479 1.00 95.31 85 SER A N 1
ATOM 665 C CA . SER A 1 85 ? -8.653 -2.541 23.491 1.00 95.31 85 SER A CA 1
ATOM 666 C C . SER A 1 85 ? -8.531 -1.987 24.911 1.00 95.31 85 SER A C 1
ATOM 668 O O . SER A 1 85 ? -9.296 -2.368 25.800 1.00 95.31 85 SER A O 1
ATOM 670 N N . SER A 1 86 ? 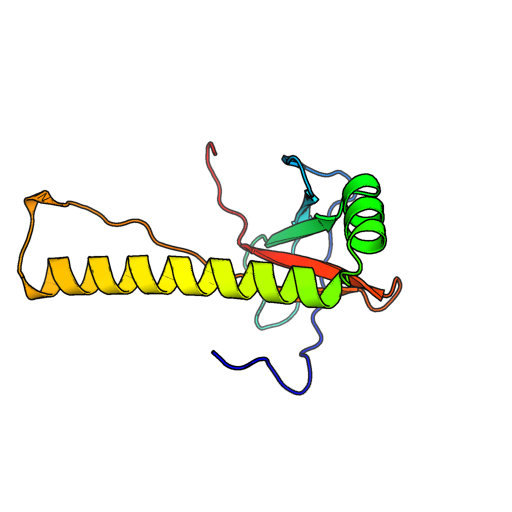-7.601 -1.055 25.133 1.00 95.38 86 SER A N 1
ATOM 671 C CA . SER A 1 86 ? -7.403 -0.402 26.430 1.00 95.38 86 SER A CA 1
ATOM 672 C C . SER A 1 86 ? -8.602 0.455 26.829 1.00 95.38 86 SER A C 1
ATOM 674 O O . SER A 1 86 ? -9.031 0.383 27.979 1.00 95.38 86 SER A O 1
ATOM 676 N N . ILE A 1 87 ? -9.161 1.228 25.893 1.00 95.25 87 ILE A N 1
ATOM 677 C CA . ILE A 1 87 ? -10.360 2.047 26.120 1.00 95.25 87 ILE A CA 1
ATOM 678 C C . ILE A 1 87 ? -11.554 1.162 26.469 1.00 95.25 87 ILE A C 1
ATOM 680 O O . ILE A 1 87 ? -12.231 1.428 27.460 1.00 95.25 87 ILE A O 1
ATOM 684 N N . ALA A 1 88 ? -11.776 0.087 25.706 1.00 93.25 88 ALA A N 1
ATOM 685 C CA . ALA A 1 88 ? -12.873 -0.845 25.949 1.00 93.25 88 ALA A CA 1
ATOM 686 C C . ALA A 1 88 ? -12.740 -1.546 27.311 1.00 93.25 88 ALA A C 1
ATOM 688 O O . ALA A 1 88 ? -13.698 -1.604 28.074 1.00 93.25 88 ALA A O 1
ATOM 689 N N . THR A 1 89 ? -11.538 -2.022 27.649 1.00 96.06 89 THR A N 1
ATOM 690 C CA . THR A 1 89 ? -11.280 -2.744 28.909 1.00 96.06 89 THR A CA 1
ATOM 691 C C . THR A 1 89 ? -11.396 -1.836 30.134 1.00 96.06 89 THR A C 1
ATOM 693 O O . THR A 1 89 ? -11.833 -2.278 31.193 1.00 96.06 89 THR A O 1
ATOM 696 N N . LYS A 1 90 ? -10.992 -0.566 30.010 1.00 95.88 90 LYS A N 1
ATOM 697 C CA . LYS A 1 90 ? -11.008 0.417 31.105 1.00 95.88 90 LYS A CA 1
ATOM 698 C C . LYS A 1 90 ? -12.256 1.310 31.108 1.00 95.88 90 LYS A C 1
ATOM 700 O O . LYS A 1 90 ? -12.344 2.197 31.950 1.00 95.88 90 LYS A O 1
ATOM 705 N N . CYS A 1 91 ? -13.197 1.088 30.188 1.00 92.25 91 CYS A N 1
ATOM 706 C CA . CYS A 1 91 ? -14.427 1.869 30.021 1.00 92.25 91 CYS A CA 1
ATOM 707 C C . CYS A 1 91 ? -14.201 3.391 29.886 1.00 92.25 91 CYS A C 1
ATOM 709 O O . CYS A 1 91 ? -14.959 4.187 30.439 1.00 92.25 91 CYS A O 1
ATOM 711 N N . LEU A 1 92 ? -13.167 3.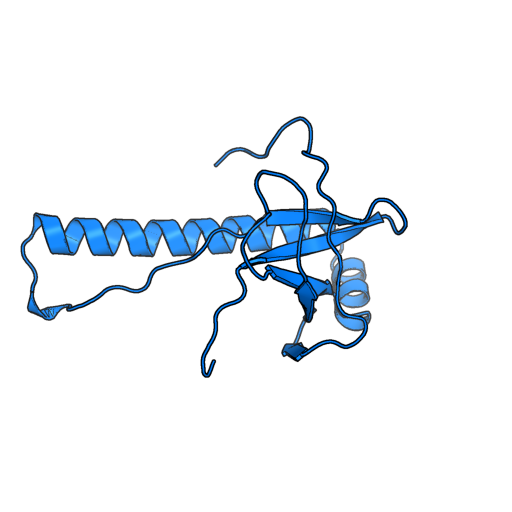805 29.145 1.00 92.94 92 LEU A N 1
ATOM 712 C CA . LEU A 1 92 ? -12.757 5.214 29.006 1.00 92.94 92 LEU A CA 1
ATOM 713 C C . LEU A 1 92 ? -13.558 5.942 27.913 1.00 92.94 92 LEU A C 1
ATOM 715 O O . LEU A 1 92 ? -13.042 6.257 26.838 1.00 92.94 92 LEU A O 1
ATOM 719 N N . SER A 1 93 ? -14.851 6.157 28.161 1.00 88.56 93 SER A N 1
ATOM 720 C CA . SER A 1 93 ? -15.799 6.715 27.181 1.00 88.56 93 SER A CA 1
ATOM 721 C C . SER A 1 93 ? -15.420 8.096 26.620 1.00 88.56 93 SER A C 1
ATOM 723 O O . SER A 1 93 ? -15.817 8.436 25.507 1.00 88.56 93 SER A O 1
ATOM 725 N N . GLU A 1 94 ? -14.618 8.871 27.348 1.00 93.94 94 GLU A N 1
ATOM 726 C CA . GLU A 1 94 ? -14.151 10.204 26.967 1.00 93.94 94 GLU A CA 1
ATOM 727 C C . GLU A 1 94 ? -13.220 10.210 25.743 1.00 93.94 94 GLU A C 1
ATOM 729 O O . GLU A 1 94 ? -13.087 11.239 25.084 1.00 93.94 94 GLU A O 1
ATOM 734 N N . PHE A 1 95 ? -12.607 9.070 25.404 1.00 90.88 95 PHE A N 1
ATOM 735 C CA . PHE A 1 95 ? -11.728 8.947 24.235 1.00 90.88 95 PHE A CA 1
ATOM 736 C C . PHE A 1 95 ? -12.489 8.774 22.912 1.00 90.88 95 PHE A C 1
ATOM 738 O O . PHE A 1 95 ? -11.901 8.960 21.847 1.00 90.88 95 PHE A O 1
ATOM 745 N N . GLY A 1 96 ? -13.783 8.437 22.953 1.00 89.62 96 GLY A N 1
ATOM 746 C CA . GLY A 1 96 ? -14.594 8.233 21.753 1.00 89.62 96 GLY A CA 1
ATOM 747 C C . GLY A 1 96 ? -14.080 7.112 20.836 1.00 89.62 96 GLY A C 1
ATOM 748 O O . GLY A 1 96 ? -13.535 6.106 21.291 1.00 89.62 96 GLY A O 1
ATOM 749 N N . ALA A 1 97 ? -14.303 7.267 19.527 1.00 90.06 97 ALA A N 1
ATOM 750 C CA . ALA A 1 97 ? -13.872 6.299 18.522 1.00 90.06 97 ALA A CA 1
ATOM 751 C C . ALA A 1 97 ? -12.371 6.430 18.224 1.00 90.06 97 ALA A C 1
ATOM 753 O O . ALA A 1 97 ? -11.863 7.522 17.974 1.00 90.06 97 ALA A O 1
ATOM 754 N N . THR A 1 98 ? -11.668 5.300 18.194 1.00 92.44 98 THR A N 1
ATOM 755 C CA . THR A 1 98 ? -10.251 5.246 17.826 1.00 92.44 98 THR A CA 1
ATOM 756 C C . THR A 1 98 ? -10.059 5.146 16.319 1.00 92.44 98 THR A C 1
ATOM 758 O O . THR A 1 98 ? -10.905 4.617 15.597 1.00 92.44 98 THR A O 1
ATOM 761 N N . PHE A 1 99 ? -8.892 5.583 15.845 1.00 91.56 99 PHE A N 1
ATOM 762 C CA . PHE A 1 99 ? -8.450 5.286 14.485 1.00 91.56 99 PHE A CA 1
ATOM 763 C C . PHE A 1 99 ? -8.294 3.776 14.275 1.00 91.56 99 PHE A C 1
ATOM 765 O O . PHE A 1 99 ? -8.023 3.028 15.214 1.00 91.56 99 PHE A O 1
ATOM 772 N N . SER A 1 100 ? -8.422 3.343 13.026 1.00 93.19 100 SER A N 1
ATOM 773 C CA . SER A 1 100 ? -8.103 1.987 12.586 1.00 93.19 100 SER A CA 1
ATOM 774 C C . SER A 1 100 ? -7.292 2.053 11.296 1.00 93.19 100 SER A C 1
ATOM 776 O O . SER A 1 100 ? -7.288 3.070 10.599 1.00 93.19 100 SER A O 1
ATOM 778 N N . TYR A 1 101 ? -6.554 0.984 11.010 1.00 95.31 101 TYR A N 1
ATOM 779 C CA . TYR A 1 101 ? -5.687 0.893 9.843 1.00 95.31 101 TYR A CA 1
ATOM 780 C C . TYR A 1 101 ? -6.058 -0.352 9.041 1.00 95.31 101 TYR A C 1
ATOM 782 O O . TYR A 1 101 ? -5.968 -1.467 9.552 1.00 95.31 101 TYR A O 1
ATOM 790 N N . ASN A 1 102 ? -6.421 -0.174 7.769 1.00 94.25 102 ASN A N 1
ATOM 791 C CA . ASN A 1 102 ? -6.694 -1.302 6.873 1.00 94.25 102 ASN A CA 1
ATOM 792 C C . ASN A 1 102 ? -5.398 -2.045 6.538 1.00 94.25 102 ASN A C 1
ATOM 794 O O . ASN A 1 102 ? -4.300 -1.503 6.676 1.00 94.25 102 ASN A O 1
ATOM 798 N N . LYS A 1 103 ? -5.498 -3.287 6.064 1.00 92.50 103 LYS A N 1
ATOM 799 C CA . LYS A 1 103 ? -4.313 -4.059 5.671 1.00 92.50 103 LYS A CA 1
ATOM 800 C C . LYS A 1 103 ? -3.633 -3.442 4.448 1.00 92.50 103 LYS A C 1
ATOM 802 O O . LYS A 1 103 ? -4.279 -2.917 3.543 1.00 92.50 103 LYS A O 1
ATOM 807 N N . VAL A 1 104 ? -2.308 -3.551 4.419 1.00 96.56 104 VAL A N 1
ATOM 808 C CA . VAL A 1 104 ? -1.478 -3.182 3.270 1.00 96.56 104 VAL A CA 1
ATOM 809 C C . VAL A 1 104 ? -0.605 -4.370 2.911 1.00 96.56 104 VAL A C 1
ATOM 811 O O . VAL A 1 104 ? -0.011 -5.005 3.782 1.00 96.56 104 VAL A O 1
ATOM 814 N N . TYR A 1 105 ? -0.513 -4.647 1.618 1.00 96.50 105 TYR A N 1
ATOM 815 C CA . TYR A 1 105 ? 0.255 -5.748 1.061 1.00 96.50 105 TYR A CA 1
ATOM 816 C C . TYR A 1 105 ? 1.455 -5.212 0.287 1.00 96.50 105 TYR A C 1
ATOM 818 O O . TYR A 1 105 ? 1.389 -4.148 -0.333 1.00 96.50 105 TYR A O 1
ATOM 826 N N . MET A 1 106 ? 2.549 -5.970 0.291 1.00 97.19 106 MET A N 1
ATOM 827 C CA . MET A 1 106 ? 3.643 -5.785 -0.660 1.00 97.19 106 MET A CA 1
ATOM 828 C C . MET A 1 106 ? 3.363 -6.642 -1.896 1.00 97.19 106 MET A C 1
ATOM 830 O O . MET A 1 106 ? 3.060 -7.824 -1.762 1.00 97.19 106 MET A O 1
ATOM 834 N N . GLY A 1 107 ? 3.499 -6.058 -3.084 1.00 96.56 107 GLY A N 1
ATOM 835 C CA . GLY A 1 107 ? 3.394 -6.760 -4.360 1.00 96.56 107 GLY A CA 1
ATOM 836 C C . GLY A 1 107 ? 4.644 -6.574 -5.213 1.00 96.56 107 GLY A C 1
ATOM 837 O O . GLY A 1 107 ? 5.407 -5.623 -5.027 1.00 96.56 107 GLY A O 1
ATOM 838 N N . ARG A 1 108 ? 4.829 -7.471 -6.182 1.00 96.75 108 ARG A N 1
ATOM 839 C CA . ARG A 1 108 ? 5.813 -7.339 -7.259 1.00 96.75 108 ARG A CA 1
ATOM 840 C C . ARG A 1 108 ? 5.114 -7.623 -8.582 1.00 96.75 108 ARG A C 1
ATOM 842 O O . ARG A 1 108 ? 4.515 -8.682 -8.739 1.00 96.75 108 ARG A O 1
ATOM 849 N N . ILE A 1 109 ? 5.172 -6.678 -9.514 1.00 96.56 109 ILE A N 1
ATOM 850 C CA . ILE A 1 109 ? 4.573 -6.835 -10.841 1.00 96.56 109 ILE A CA 1
ATOM 851 C C . ILE A 1 109 ? 5.417 -7.839 -11.630 1.00 96.56 109 ILE A C 1
ATOM 853 O O . ILE A 1 109 ? 6.612 -7.623 -11.817 1.00 96.56 109 ILE A O 1
ATOM 857 N N . GLU A 1 110 ? 4.810 -8.930 -12.099 1.00 93.44 110 GLU A N 1
ATOM 858 C CA . GLU A 1 110 ? 5.533 -10.031 -12.755 1.00 93.44 110 GLU A CA 1
ATOM 859 C C . GLU A 1 110 ? 6.238 -9.580 -14.047 1.00 93.44 110 GLU A C 1
ATOM 861 O O . GLU A 1 110 ? 7.396 -9.925 -14.267 1.00 93.44 110 GLU A O 1
ATOM 866 N N . SER A 1 111 ? 5.592 -8.735 -14.858 1.00 92.50 111 SER A N 1
ATOM 867 C CA . SER A 1 111 ? 6.123 -8.286 -16.154 1.00 92.50 111 SER A CA 1
ATOM 868 C C . SER A 1 111 ? 7.271 -7.277 -16.062 1.00 92.50 111 SER A C 1
ATOM 870 O O . SER A 1 111 ? 8.159 -7.291 -16.909 1.00 92.50 111 SER A O 1
ATOM 872 N N . SER A 1 112 ? 7.269 -6.396 -15.057 1.00 94.12 112 SER A N 1
ATOM 873 C CA . SER A 1 112 ? 8.273 -5.330 -14.904 1.00 94.12 112 SER A CA 1
ATOM 874 C C . SER A 1 112 ? 9.236 -5.548 -13.740 1.00 94.12 112 SER A C 1
ATOM 876 O O . SER A 1 112 ? 10.202 -4.804 -13.601 1.00 94.12 112 SER A O 1
ATOM 878 N N . SER A 1 113 ? 8.978 -6.535 -12.876 1.00 93.62 113 SER A N 1
ATOM 879 C CA . SER A 1 113 ? 9.653 -6.706 -11.583 1.00 93.62 113 SER A CA 1
ATOM 880 C C . SER A 1 113 ? 9.564 -5.494 -10.641 1.00 93.62 113 SER A C 1
ATOM 882 O O . SER A 1 113 ? 10.311 -5.420 -9.667 1.00 93.62 113 SER A O 1
ATOM 884 N N . GLU A 1 114 ? 8.641 -4.562 -10.887 1.00 96.50 114 GLU A N 1
ATOM 885 C CA . GLU A 1 114 ? 8.434 -3.377 -10.052 1.00 96.50 114 GLU A CA 1
ATOM 886 C C . GLU A 1 114 ? 7.781 -3.754 -8.712 1.00 96.50 114 GLU A C 1
ATOM 888 O O . GLU A 1 114 ? 6.764 -4.452 -8.685 1.00 96.50 114 GLU A O 1
ATOM 893 N N . TYR A 1 115 ? 8.338 -3.260 -7.601 1.00 97.81 115 TYR A N 1
ATOM 894 C CA . TYR A 1 115 ? 7.737 -3.400 -6.273 1.00 97.81 115 TYR A CA 1
ATOM 895 C C . TYR A 1 115 ? 6.679 -2.324 -6.032 1.00 97.81 115 TYR A C 1
ATOM 897 O O . TYR A 1 115 ? 6.913 -1.133 -6.247 1.00 97.81 115 TYR A O 1
ATOM 905 N N . VAL A 1 116 ? 5.523 -2.752 -5.533 1.00 97.81 116 VAL A N 1
ATOM 906 C CA . VAL A 1 116 ? 4.366 -1.899 -5.249 1.00 97.81 116 VAL A CA 1
ATOM 907 C C . VAL A 1 116 ? 3.809 -2.201 -3.864 1.00 97.81 116 VAL A C 1
ATOM 909 O O . VAL A 1 116 ? 4.072 -3.256 -3.285 1.00 97.81 116 VAL A O 1
ATOM 912 N N . THR A 1 117 ? 2.989 -1.295 -3.337 1.00 98.06 117 THR A N 1
ATOM 913 C CA . THR A 1 117 ? 2.122 -1.624 -2.197 1.00 98.06 117 THR A CA 1
ATOM 914 C C . THR A 1 117 ? 0.665 -1.547 -2.605 1.00 98.06 117 THR A C 1
ATOM 916 O O . THR A 1 117 ? 0.284 -0.613 -3.312 1.00 98.06 117 THR A O 1
ATOM 919 N N . ILE A 1 118 ? -0.137 -2.476 -2.107 1.00 97.69 118 ILE A N 1
ATOM 920 C CA . ILE A 1 118 ? -1.559 -2.597 -2.414 1.00 97.69 118 ILE A CA 1
ATOM 921 C C . ILE A 1 118 ? -2.333 -2.349 -1.120 1.00 97.69 118 ILE A C 1
ATOM 923 O O . ILE A 1 118 ? -2.010 -2.932 -0.087 1.00 97.69 118 ILE A O 1
ATOM 927 N N . ALA A 1 119 ? -3.316 -1.460 -1.164 1.00 97.25 119 ALA A N 1
ATOM 928 C CA . ALA A 1 119 ? -4.185 -1.131 -0.038 1.00 97.25 119 ALA A CA 1
ATOM 929 C C . ALA A 1 119 ? -5.626 -1.013 -0.526 1.00 97.25 119 ALA A C 1
ATOM 931 O O . ALA A 1 119 ? -5.854 -0.828 -1.718 1.00 97.25 119 ALA A O 1
ATOM 932 N N . GLU A 1 120 ? -6.591 -1.097 0.375 1.00 96.75 120 GLU A N 1
ATOM 933 C CA . GLU A 1 120 ? -7.993 -0.867 0.026 1.00 96.75 120 GLU A CA 1
ATOM 934 C C . GLU A 1 120 ? -8.209 0.587 -0.402 1.00 96.75 120 GLU A C 1
ATOM 936 O O . GLU A 1 120 ? -7.563 1.509 0.112 1.00 96.75 120 GLU A O 1
ATOM 941 N N . PHE A 1 121 ? -9.102 0.795 -1.367 1.00 96.50 121 PHE A N 1
ATOM 942 C CA . PHE A 1 121 ? -9.570 2.133 -1.684 1.00 96.50 121 PHE A CA 1
ATOM 943 C C . PHE A 1 121 ? -10.575 2.588 -0.625 1.00 96.50 121 PHE A C 1
ATOM 945 O O . PHE A 1 121 ? -11.499 1.860 -0.278 1.00 96.50 121 PHE A O 1
ATOM 952 N N . ILE A 1 122 ? -10.376 3.801 -0.112 1.00 93.81 122 ILE A N 1
ATOM 953 C CA . ILE A 1 122 ? -11.250 4.410 0.889 1.00 93.81 122 ILE A CA 1
ATOM 954 C C . ILE A 1 122 ? -11.939 5.595 0.223 1.00 93.81 122 ILE A C 1
ATOM 956 O O . ILE A 1 122 ? -11.276 6.537 -0.217 1.00 93.81 122 ILE A O 1
ATOM 960 N N . GLU A 1 123 ? -13.264 5.536 0.140 1.00 92.38 123 GLU A N 1
ATOM 961 C CA . GLU A 1 123 ? -14.075 6.654 -0.326 1.00 92.38 123 GLU A CA 1
ATOM 962 C C . GLU A 1 123 ? -14.103 7.789 0.698 1.00 92.38 123 GLU A C 1
ATOM 964 O O . GLU A 1 123 ? -14.138 7.570 1.909 1.00 92.38 123 GLU A O 1
ATOM 969 N N . GLY A 1 124 ? -14.130 9.020 0.195 1.00 90.50 124 GLY A N 1
ATOM 970 C CA . GLY A 1 124 ? -14.236 10.222 1.010 1.00 90.50 124 GLY A CA 1
ATOM 971 C C . GLY A 1 124 ? -13.140 11.237 0.718 1.00 90.50 124 GLY A C 1
ATOM 972 O O . GLY A 1 124 ? -12.363 11.110 -0.230 1.00 90.50 124 GLY A O 1
ATOM 973 N N . LYS A 1 125 ? -13.113 12.288 1.537 1.00 86.25 125 LYS A N 1
ATOM 974 C CA . LYS A 1 125 ? -12.085 13.323 1.480 1.00 86.25 125 LYS A CA 1
ATOM 975 C C . LYS A 1 125 ? -10.929 12.918 2.390 1.00 86.25 125 LYS A C 1
ATOM 977 O O . LYS A 1 125 ? -11.140 12.742 3.588 1.00 86.25 125 LYS A O 1
ATOM 982 N N . PHE A 1 126 ? -9.750 12.777 1.794 1.00 79.94 126 PHE A N 1
ATOM 983 C CA . PHE A 1 126 ? -8.491 12.558 2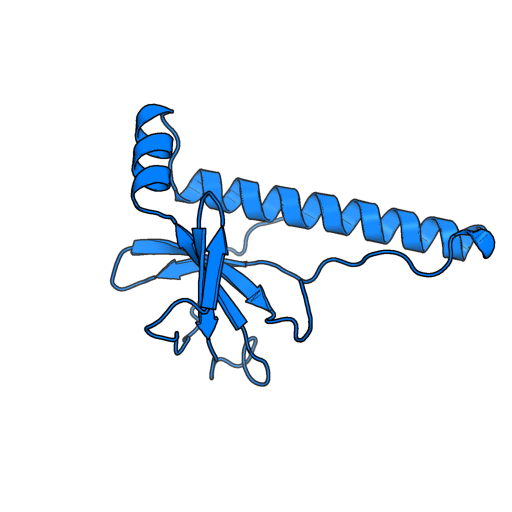.500 1.00 79.94 126 PHE A CA 1
ATOM 984 C C . PHE A 1 126 ? -7.858 13.891 2.913 1.00 79.94 126 PHE A C 1
ATOM 986 O O . PHE A 1 126 ? -8.045 14.884 2.167 1.00 79.94 126 PHE A O 1
#